Protein AF-A0A1W9LSP0-F1 (afdb_monomer)

Solvent-accessible surface area (backbone atoms only — not comparable to full-atom values): 5440 Å² total; per-residue (Å²): 134,80,91,65,85,81,75,76,62,59,57,63,55,44,37,76,74,60,33,46,64,46,79,45,57,52,80,40,66,66,61,50,50,53,61,68,68,50,89,74,94,52,56,78,41,75,50,57,55,70,63,64,44,70,41,22,62,78,33,46,79,41,42,77,65,56,69,81,53,79,74,53,76,71,50,45,55,52,45,53,50,34,44,72,64,69,50,118

Radius of gyration: 16.75 Å; Cα contacts (8 Å, |Δi|>4): 82; chains: 1; bounding box: 28×34×44 Å

Mean predicted aligned error: 5.34 Å

Sequence (88 aa):
HARGLQISNPAEKLSAFGCEVFEADGHDVEAIRNILAEPQKKTKAIVANTVKGFGCKALCENHYEWHRKSPTDEQICVLVEELNASSI

pLDDT: mean 89.77, std 11.16, range [45.28, 97.81]

Secondary structure (DSSP, 8-state):
---S---S-HHHHHHHTT-EEEEEETT-HHHHHHHHHS--SS-EEEEEE--TTTT-HHHHHTTTGGGTPPPPHHHHHHHHHHHHTT--

Foldseek 3Di:
DDPDDDPDCPQVVVVVVVEPEAEDALPPPVVVVVVVPDDDDGHYDYHHDDQQLPQFPVCRVPVVCVPPDDDDPVRVVNRVVSNVVSPD

Structure (mmCIF, N/CA/C/O backbone):
data_AF-A0A1W9LSP0-F1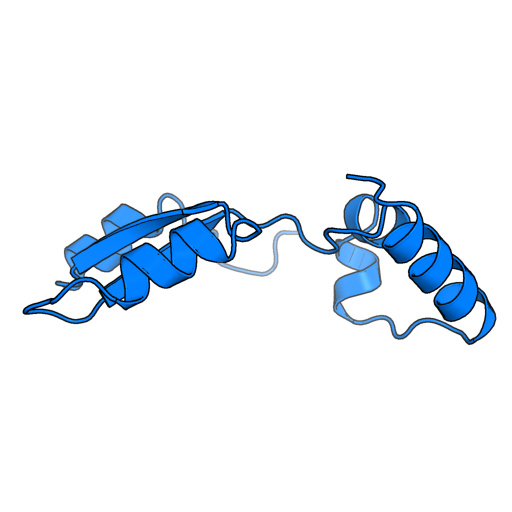
#
_entry.id   AF-A0A1W9LSP0-F1
#
loop_
_atom_site.group_PDB
_atom_site.id
_atom_site.type_symbol
_atom_site.label_atom_id
_atom_site.label_alt_id
_atom_site.label_comp_id
_atom_site.label_asym_id
_atom_site.label_entity_id
_atom_site.label_seq_id
_atom_site.pdbx_PDB_ins_code
_atom_site.Cartn_x
_atom_site.Cartn_y
_atom_site.Cartn_z
_atom_site.occupancy
_atom_site.B_iso_or_equiv
_atom_site.auth_seq_id
_atom_site.auth_comp_id
_atom_site.auth_asym_id
_atom_site.auth_atom_id
_atom_site.pdbx_PDB_model_num
ATOM 1 N N . HIS A 1 1 ? 7.244 20.945 -8.241 1.00 45.28 1 HIS A N 1
ATOM 2 C CA . HIS A 1 1 ? 5.812 21.291 -8.118 1.00 45.28 1 HIS A CA 1
ATOM 3 C C . HIS A 1 1 ? 5.078 20.053 -7.597 1.00 45.28 1 HIS A C 1
ATOM 5 O O . HIS A 1 1 ? 4.743 19.177 -8.384 1.00 45.28 1 HIS A O 1
ATOM 11 N N . ALA A 1 2 ? 4.933 19.895 -6.277 1.00 49.06 2 ALA A N 1
ATOM 12 C CA . ALA A 1 2 ? 4.199 18.756 -5.722 1.00 49.06 2 ALA A CA 1
ATOM 13 C C . ALA A 1 2 ? 2.697 19.021 -5.901 1.00 49.06 2 ALA A C 1
ATOM 15 O O . ALA A 1 2 ? 2.155 19.961 -5.322 1.00 49.06 2 ALA A O 1
ATOM 16 N N . ARG A 1 3 ? 2.037 18.259 -6.779 1.00 57.88 3 ARG A N 1
ATOM 17 C CA . ARG A 1 3 ? 0.579 18.306 -6.926 1.00 57.88 3 ARG A CA 1
ATOM 18 C C . ARG A 1 3 ? -0.031 17.532 -5.755 1.00 57.88 3 ARG A C 1
ATOM 20 O O . ARG A 1 3 ? -0.119 16.314 -5.823 1.00 57.88 3 ARG A O 1
ATOM 27 N N . GLY A 1 4 ? -0.412 18.237 -4.693 1.00 63.56 4 GLY A N 1
ATOM 28 C CA . GLY A 1 4 ? -1.153 17.681 -3.555 1.00 63.56 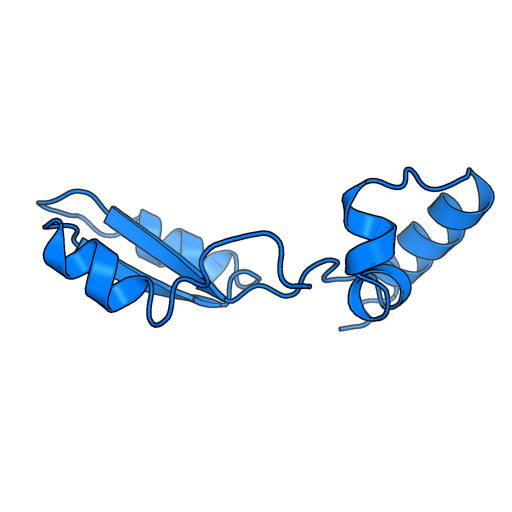4 GLY A CA 1
ATOM 29 C C . GLY A 1 4 ? -0.587 18.088 -2.195 1.00 63.56 4 GLY A C 1
ATOM 30 O O . GLY A 1 4 ? 0.620 18.270 -2.042 1.00 63.56 4 GLY A O 1
ATOM 31 N N . LEU A 1 5 ? -1.472 18.227 -1.204 1.00 72.25 5 LEU A N 1
ATOM 32 C CA . LEU A 1 5 ? -1.089 18.331 0.204 1.00 72.25 5 LEU A CA 1
ATOM 33 C C . LEU A 1 5 ? -0.383 17.035 0.607 1.00 72.25 5 LEU A C 1
ATOM 35 O O . LEU A 1 5 ? -0.998 15.969 0.594 1.00 72.25 5 LEU A O 1
ATOM 39 N N . GLN A 1 6 ? 0.899 17.119 0.965 1.00 79.69 6 GLN A N 1
ATOM 40 C CA . GLN A 1 6 ? 1.580 15.969 1.543 1.00 79.69 6 GLN A CA 1
ATOM 41 C C . GLN A 1 6 ? 0.970 15.661 2.907 1.00 79.69 6 GLN A C 1
ATOM 43 O O . GLN A 1 6 ? 0.943 16.498 3.813 1.00 79.69 6 GLN A O 1
ATOM 48 N N . ILE A 1 7 ? 0.453 14.444 3.045 1.00 84.75 7 ILE A N 1
ATOM 49 C CA . ILE A 1 7 ? 0.002 13.932 4.329 1.00 84.75 7 ILE A CA 1
ATOM 50 C C . ILE A 1 7 ? 1.241 13.439 5.073 1.00 84.75 7 ILE A C 1
ATOM 52 O O . ILE A 1 7 ? 1.670 12.303 4.911 1.00 84.75 7 ILE A O 1
ATOM 56 N N . SER A 1 8 ? 1.829 14.320 5.877 1.00 85.62 8 SER A N 1
ATOM 57 C CA . SER A 1 8 ? 2.814 13.931 6.883 1.00 85.62 8 SER A CA 1
ATOM 58 C C . SER A 1 8 ? 2.116 13.121 7.977 1.00 85.62 8 SER A C 1
ATOM 60 O O . SER A 1 8 ? 1.107 13.585 8.513 1.00 85.62 8 SER A O 1
ATOM 62 N N . ASN A 1 9 ? 2.650 11.941 8.293 1.00 91.25 9 ASN A N 1
ATOM 63 C CA . ASN A 1 9 ? 2.143 11.031 9.322 1.00 91.25 9 ASN A CA 1
ATOM 64 C C . ASN A 1 9 ? 0.640 10.677 9.171 1.00 91.25 9 ASN A C 1
ATOM 66 O O . ASN A 1 9 ? -0.207 11.151 9.935 1.00 91.25 9 ASN A O 1
ATOM 70 N N . PRO A 1 10 ? 0.269 9.874 8.155 1.00 94.31 10 PRO A N 1
ATOM 71 C CA . PRO A 1 10 ? -1.120 9.464 7.943 1.00 94.31 10 PRO A CA 1
ATOM 72 C C . PRO A 1 10 ? -1.700 8.690 9.133 1.00 94.31 10 PRO A C 1
ATOM 74 O O . PRO A 1 10 ? -2.895 8.824 9.399 1.00 94.31 10 PRO A O 1
ATOM 77 N N . ALA A 1 11 ? -0.873 7.937 9.866 1.00 95.88 11 ALA A N 1
ATOM 78 C CA . ALA A 1 11 ? -1.321 7.132 10.992 1.00 95.88 11 ALA A CA 1
ATOM 79 C C . ALA A 1 11 ? -1.883 7.998 12.128 1.00 95.88 11 ALA A C 1
ATOM 81 O O . ALA A 1 11 ? -3.014 7.791 12.572 1.00 95.88 11 ALA A O 1
ATOM 82 N N . GLU A 1 12 ? -1.149 9.041 12.527 1.00 96.31 12 GLU A N 1
ATOM 83 C CA . GLU A 1 12 ? -1.623 10.001 13.529 1.00 96.31 12 GLU A CA 1
ATOM 84 C C . GLU A 1 12 ? -2.903 10.713 13.090 1.00 96.31 12 GLU A C 1
ATOM 86 O O . GLU A 1 12 ? -3.835 10.853 13.883 1.00 96.31 12 GLU A O 1
ATOM 91 N N . LYS A 1 13 ? -2.989 11.130 11.819 1.00 95.50 13 LYS A N 1
ATOM 92 C CA . LYS A 1 13 ? -4.190 11.814 11.321 1.00 95.50 13 LYS A CA 1
ATOM 93 C C . LYS A 1 13 ? -5.418 10.915 11.386 1.00 95.50 13 LYS A C 1
ATOM 95 O O . LYS A 1 13 ? -6.461 11.359 11.849 1.00 95.50 13 LYS A O 1
ATOM 100 N N . LEU A 1 14 ? -5.302 9.662 10.950 1.00 96.50 14 LEU A N 1
ATOM 101 C CA . LEU A 1 14 ? -6.403 8.696 10.983 1.00 96.50 14 LEU A CA 1
ATOM 102 C C . LEU A 1 14 ? -6.810 8.355 12.423 1.00 96.50 14 LEU A C 1
ATOM 104 O O . LEU A 1 14 ? -8.001 8.285 12.726 1.00 96.50 14 LEU A O 1
ATOM 108 N N . SER A 1 15 ? -5.837 8.234 13.327 1.00 96.56 15 SER A N 1
ATOM 109 C CA . SER A 1 15 ? -6.088 8.027 14.757 1.00 96.56 15 SER A CA 1
ATOM 110 C C . SER A 1 15 ? -6.851 9.208 15.369 1.00 96.56 15 SER A C 1
ATOM 112 O O . SER A 1 15 ? -7.833 9.010 16.087 1.00 96.56 15 SER A O 1
ATOM 114 N N . ALA A 1 16 ? -6.499 10.446 15.000 1.00 96.75 16 ALA A N 1
ATOM 115 C CA . ALA A 1 16 ? -7.215 11.651 15.423 1.00 96.75 16 ALA A CA 1
ATOM 116 C C . ALA A 1 16 ? -8.672 11.708 14.916 1.00 96.75 16 ALA A C 1
ATOM 118 O O . ALA A 1 16 ? -9.524 12.298 15.578 1.00 96.75 16 ALA A O 1
ATOM 119 N N . PHE A 1 17 ? -8.985 11.055 13.790 1.00 96.06 17 PHE A N 1
ATOM 120 C CA . PHE A 1 17 ? -10.362 10.862 13.308 1.00 96.06 17 PHE A CA 1
ATOM 121 C C . PHE A 1 17 ? -11.106 9.704 13.999 1.00 96.06 17 PHE A C 1
ATOM 123 O O . PHE A 1 17 ? -12.261 9.430 13.676 1.00 96.06 17 PHE A O 1
ATOM 130 N N . GLY A 1 18 ? -10.4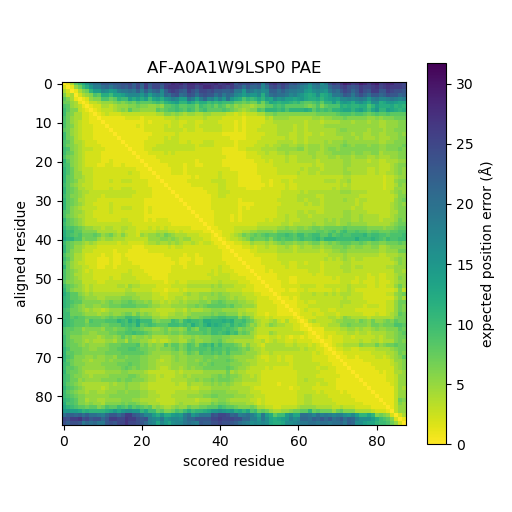78 9.038 14.971 1.00 96.75 18 GLY A N 1
ATOM 131 C CA . GLY A 1 18 ? -11.081 7.967 15.758 1.00 96.75 18 GLY A CA 1
ATOM 132 C C . GLY A 1 18 ? -10.945 6.574 15.144 1.00 96.75 18 GLY A C 1
ATOM 133 O O . GLY A 1 18 ? -11.618 5.655 15.613 1.00 96.75 18 GLY A O 1
ATOM 134 N N . CYS A 1 19 ? -10.099 6.393 14.128 1.00 97.56 19 CYS A N 1
ATOM 135 C CA . CYS A 1 19 ? -9.797 5.071 13.585 1.00 97.56 19 CYS A CA 1
ATOM 136 C C . CYS A 1 19 ? -8.922 4.248 14.542 1.00 97.56 19 CYS A C 1
ATOM 138 O O . CYS A 1 19 ? -8.135 4.783 15.322 1.00 97.56 19 CYS A O 1
ATOM 140 N N . GLU A 1 20 ? -9.039 2.928 14.443 1.00 97.69 20 GLU A N 1
ATOM 141 C CA . GLU A 1 20 ? -8.055 1.986 14.973 1.00 97.69 20 GLU A CA 1
ATOM 142 C C . GLU A 1 20 ? -7.005 1.767 13.879 1.00 97.69 20 GLU A C 1
ATOM 144 O O . GLU A 1 20 ? -7.317 1.230 12.814 1.00 97.69 20 GLU A O 1
ATOM 149 N N . VAL A 1 21 ? -5.800 2.300 14.086 1.00 97.38 21 VAL A N 1
ATOM 150 C CA . VAL A 1 21 ? -4.791 2.432 13.029 1.00 97.38 21 VAL A CA 1
ATOM 151 C C . VAL A 1 21 ? -3.696 1.388 13.183 1.00 97.38 21 VAL A C 1
ATOM 153 O O . VAL A 1 21 ? -3.138 1.227 14.265 1.00 97.38 21 VAL A O 1
ATOM 156 N N . PHE A 1 22 ? -3.360 0.741 12.073 1.00 97.12 22 PHE A N 1
ATOM 157 C CA . PHE A 1 22 ? -2.276 -0.224 11.947 1.00 97.12 22 PHE A CA 1
ATOM 158 C C . PHE A 1 22 ? -1.316 0.242 10.853 1.00 97.12 22 PHE A C 1
ATOM 160 O O . PHE A 1 22 ? -1.748 0.819 9.855 1.00 97.12 22 PHE A O 1
ATOM 167 N N . GLU A 1 23 ? -0.027 -0.034 11.015 1.00 96.94 23 GLU A N 1
ATOM 168 C CA . GLU A 1 23 ? 0.985 0.189 9.981 1.00 96.94 23 GLU A CA 1
ATOM 169 C C . GLU A 1 23 ? 1.574 -1.152 9.557 1.00 96.94 23 GLU A C 1
ATOM 171 O O . GLU A 1 23 ? 1.828 -2.015 10.397 1.00 96.94 23 GLU A O 1
ATOM 176 N N . ALA A 1 24 ? 1.773 -1.336 8.255 1.00 97.12 24 ALA A N 1
ATOM 177 C CA . ALA A 1 24 ? 2.314 -2.571 7.701 1.00 97.12 24 ALA A CA 1
ATOM 178 C C . ALA A 1 24 ? 3.185 -2.291 6.476 1.00 97.12 24 ALA A C 1
ATOM 180 O O . ALA A 1 24 ? 3.065 -1.238 5.838 1.00 97.12 24 ALA A O 1
ATOM 181 N N . ASP A 1 25 ? 4.037 -3.254 6.131 1.00 97.00 25 ASP A N 1
ATOM 182 C CA . ASP A 1 25 ? 4.590 -3.332 4.783 1.00 97.00 25 ASP A CA 1
ATOM 183 C C . ASP A 1 25 ? 3.438 -3.605 3.805 1.00 97.00 25 ASP A C 1
ATOM 185 O O . ASP A 1 25 ? 2.670 -4.552 3.970 1.00 97.00 25 ASP A O 1
ATOM 189 N N . GLY A 1 26 ? 3.282 -2.736 2.807 1.00 96.25 26 GLY A N 1
ATOM 190 C CA . GLY A 1 26 ? 2.228 -2.844 1.808 1.00 96.25 26 GLY A CA 1
ATOM 191 C C . GLY A 1 26 ? 2.403 -4.010 0.836 1.00 96.25 26 GLY A C 1
ATOM 192 O O . GLY A 1 26 ? 1.457 -4.328 0.115 1.00 96.25 26 GLY A O 1
ATOM 193 N N . HIS A 1 27 ? 3.579 -4.639 0.822 1.00 95.31 27 HIS A N 1
ATOM 194 C CA . HIS A 1 27 ? 3.902 -5.781 -0.033 1.00 95.31 27 HIS A CA 1
ATOM 195 C C . HIS A 1 27 ? 3.941 -7.111 0.724 1.00 95.31 27 HIS A C 1
ATOM 197 O O . HIS A 1 27 ? 4.082 -8.164 0.104 1.00 95.31 27 HIS A O 1
ATOM 203 N N . ASP A 1 28 ? 3.746 -7.089 2.045 1.00 96.56 28 ASP A N 1
ATOM 204 C CA . ASP A 1 28 ? 3.561 -8.293 2.852 1.00 96.56 28 ASP A CA 1
ATOM 205 C C . ASP A 1 28 ? 2.067 -8.636 2.961 1.00 96.56 28 ASP A C 1
ATOM 207 O O . ASP A 1 28 ? 1.316 -8.144 3.812 1.00 96.56 28 ASP A O 1
ATOM 211 N N . VAL A 1 29 ? 1.625 -9.517 2.063 1.00 95.94 29 VAL A N 1
ATOM 212 C CA . VAL A 1 29 ? 0.231 -9.972 1.993 1.00 95.94 29 VAL A CA 1
ATOM 213 C C . VAL A 1 29 ? -0.196 -10.705 3.268 1.00 95.94 29 VAL A C 1
ATOM 215 O O . VAL A 1 29 ? -1.357 -10.592 3.670 1.00 95.94 29 VAL A O 1
ATOM 218 N N . GLU A 1 30 ? 0.706 -11.445 3.915 1.00 97.31 30 GLU A N 1
ATOM 219 C CA . GLU A 1 30 ? 0.386 -12.181 5.139 1.00 97.31 30 GLU A CA 1
ATOM 220 C C . GLU A 1 30 ? 0.225 -11.220 6.320 1.00 97.31 30 GLU A C 1
ATOM 222 O O . GLU A 1 30 ? -0.753 -11.331 7.061 1.00 97.31 30 GLU A O 1
ATOM 227 N N . ALA A 1 31 ? 1.107 -10.224 6.459 1.00 96.25 31 ALA A N 1
ATOM 228 C CA . ALA A 1 31 ? 0.975 -9.188 7.483 1.00 96.25 31 ALA A CA 1
ATOM 229 C C . ALA A 1 31 ? -0.356 -8.433 7.356 1.00 96.25 31 ALA A C 1
ATOM 231 O O . ALA A 1 31 ? -1.088 -8.292 8.339 1.00 96.25 31 ALA A O 1
ATOM 232 N N . ILE A 1 32 ? -0.723 -8.018 6.138 1.00 97.31 32 ILE A N 1
ATOM 233 C CA . ILE A 1 32 ? -2.002 -7.342 5.886 1.00 97.31 32 ILE A CA 1
ATOM 234 C C . ILE A 1 32 ? -3.178 -8.274 6.201 1.00 97.31 32 ILE A C 1
ATOM 236 O O . ILE A 1 32 ? -4.144 -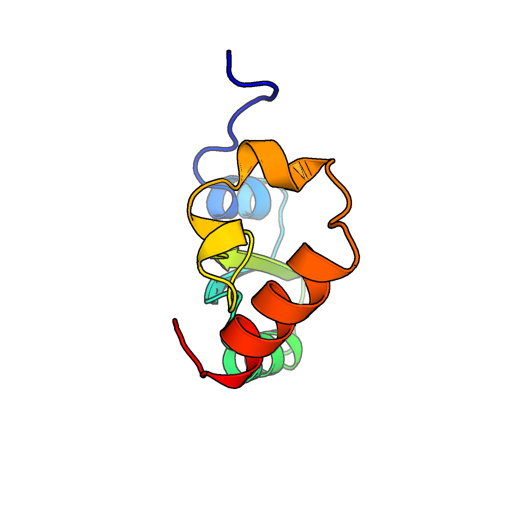7.847 6.837 1.00 97.31 32 ILE A O 1
ATOM 240 N N . ARG A 1 33 ? -3.113 -9.550 5.795 1.00 97.81 33 ARG A N 1
ATOM 241 C CA . ARG A 1 33 ? -4.171 -10.530 6.082 1.00 97.81 33 ARG A CA 1
ATOM 242 C C . ARG A 1 33 ? -4.368 -10.718 7.584 1.00 97.81 33 ARG A C 1
ATOM 244 O O . ARG A 1 33 ? -5.512 -10.736 8.037 1.00 97.81 33 ARG A O 1
ATOM 251 N N . ASN A 1 34 ? -3.278 -10.825 8.338 1.00 97.31 34 ASN A N 1
ATOM 252 C CA . ASN A 1 34 ? -3.319 -10.978 9.788 1.00 97.31 34 ASN A CA 1
ATOM 253 C C . ASN A 1 34 ? -3.994 -9.769 10.438 1.00 97.31 34 ASN A C 1
ATOM 255 O O . ASN A 1 34 ? -4.959 -9.947 11.177 1.00 97.31 34 ASN A O 1
ATOM 259 N N . ILE A 1 35 ? -3.583 -8.550 10.070 1.00 96.75 35 ILE A N 1
ATOM 260 C CA . ILE A 1 35 ? -4.206 -7.316 10.567 1.00 96.75 35 ILE A CA 1
ATOM 261 C C . ILE A 1 35 ? -5.689 -7.283 10.215 1.00 96.75 35 ILE A C 1
ATOM 263 O O . ILE A 1 35 ? -6.509 -6.947 11.062 1.00 96.75 35 ILE A O 1
ATOM 267 N N . LEU A 1 36 ? -6.079 -7.638 8.987 1.00 96.06 36 LEU A N 1
ATOM 268 C CA . LEU A 1 36 ? -7.486 -7.651 8.577 1.00 96.06 36 LEU A CA 1
ATOM 269 C C . LEU A 1 36 ? -8.329 -8.624 9.411 1.00 96.06 36 LEU A C 1
ATOM 271 O O . LEU A 1 36 ? -9.459 -8.273 9.760 1.00 96.06 36 LEU A O 1
ATOM 275 N N . ALA A 1 37 ? -7.775 -9.786 9.763 1.00 96.81 37 ALA A N 1
ATOM 276 C CA . ALA A 1 37 ? -8.446 -10.819 10.546 1.00 96.81 37 ALA A CA 1
ATOM 277 C C . ALA A 1 37 ? -8.641 -10.450 12.027 1.00 96.81 37 ALA A C 1
ATOM 279 O O . ALA A 1 37 ? -9.530 -11.010 12.673 1.00 96.81 37 ALA A O 1
ATOM 280 N N . GLU A 1 38 ? -7.859 -9.513 12.575 1.00 94.38 38 GLU A N 1
ATOM 281 C CA . GLU A 1 38 ? -8.007 -9.118 13.978 1.00 94.38 38 GLU A CA 1
ATOM 282 C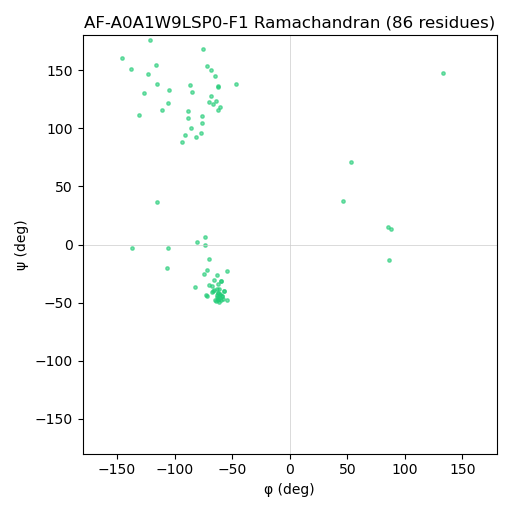 C . GLU A 1 38 ? -9.391 -8.500 14.255 1.00 94.38 38 GLU A C 1
ATOM 284 O O . GLU A 1 38 ? -9.885 -7.672 13.479 1.00 94.38 38 GLU A O 1
ATOM 289 N N . PRO A 1 39 ? -10.058 -8.859 15.361 1.00 93.94 39 PRO A N 1
ATOM 290 C CA . PRO A 1 39 ? -11.296 -8.201 15.749 1.00 93.94 39 PRO A CA 1
ATOM 291 C C . PRO A 1 39 ? -11.027 -6.730 16.087 1.00 93.94 39 PRO A C 1
ATOM 293 O O . PRO A 1 39 ? -10.001 -6.388 16.661 1.00 93.94 39 PRO A O 1
ATOM 296 N N . GLN A 1 40 ? -11.978 -5.859 15.765 1.00 92.38 40 GLN A N 1
ATOM 297 C CA . GLN A 1 40 ? -11.857 -4.411 15.945 1.00 92.38 40 GLN A CA 1
ATOM 298 C C . GLN A 1 40 ? -13.161 -3.832 16.484 1.00 92.38 40 GLN A C 1
ATOM 300 O O . GLN A 1 40 ? -14.242 -4.368 16.224 1.00 92.38 40 GLN A O 1
ATOM 305 N N . LYS A 1 41 ? -13.067 -2.730 17.232 1.00 93.00 41 LYS A N 1
ATOM 306 C CA . LYS A 1 41 ? -14.244 -2.037 17.797 1.00 93.00 41 LYS A CA 1
ATOM 307 C C . LYS A 1 41 ? -14.558 -0.723 17.091 1.00 93.00 41 LYS A C 1
ATOM 309 O O . LYS A 1 41 ? -15.673 -0.219 17.211 1.00 93.00 41 LYS A O 1
ATOM 314 N N . LYS A 1 42 ? -13.574 -0.157 16.396 1.00 95.19 42 LYS A N 1
ATOM 315 C CA . LYS A 1 42 ? -13.685 1.079 15.617 1.00 95.19 42 LYS A CA 1
ATOM 316 C C . LYS A 1 42 ? -13.333 0.785 14.161 1.00 95.19 42 LYS A C 1
ATOM 318 O O . LYS A 1 42 ? -12.951 -0.330 13.824 1.00 95.19 42 LYS A O 1
ATOM 323 N N . THR A 1 43 ? -13.464 1.784 13.296 1.00 96.62 43 THR A N 1
ATOM 324 C CA . THR A 1 43 ? -13.043 1.677 11.896 1.00 96.62 43 THR A CA 1
ATOM 325 C C . THR A 1 43 ? -11.545 1.384 11.808 1.00 96.62 43 THR A C 1
ATOM 327 O O . THR A 1 43 ? -10.749 2.229 12.223 1.00 96.62 43 THR A O 1
ATOM 330 N N . LYS A 1 44 ? -11.160 0.238 11.229 1.00 96.88 44 LYS A N 1
ATOM 331 C CA . LYS A 1 44 ? -9.766 -0.039 10.857 1.00 96.88 44 LYS A CA 1
ATOM 332 C C . LYS A 1 44 ? -9.284 0.950 9.827 1.00 96.88 44 LYS A C 1
ATOM 334 O O . LYS A 1 44 ? -9.936 1.144 8.801 1.00 96.88 44 LYS A O 1
ATOM 339 N N . ALA A 1 45 ? -8.077 1.441 10.035 1.00 97.25 45 ALA A N 1
ATOM 340 C CA . ALA A 1 45 ? -7.279 2.007 8.970 1.00 97.25 45 ALA A CA 1
ATOM 341 C C . ALA A 1 45 ? -5.915 1.319 8.949 1.00 97.25 45 ALA A C 1
ATOM 343 O O . ALA A 1 45 ? -5.266 1.196 9.982 1.00 97.25 45 ALA A O 1
ATOM 344 N N . ILE A 1 46 ? -5.485 0.869 7.773 1.00 97.56 46 ILE A N 1
ATOM 345 C CA . ILE A 1 46 ? -4.160 0.280 7.578 1.00 97.56 46 ILE A CA 1
ATOM 346 C C . ILE A 1 46 ? -3.358 1.255 6.721 1.00 97.56 46 ILE A C 1
ATOM 348 O O . ILE A 1 46 ? -3.716 1.523 5.574 1.00 97.56 46 ILE A O 1
ATOM 352 N N . VAL A 1 47 ? -2.288 1.803 7.284 1.00 97.00 47 VAL A N 1
ATOM 353 C CA . VAL A 1 47 ? -1.293 2.581 6.549 1.00 97.00 47 VAL A CA 1
ATOM 354 C C . VAL A 1 47 ? -0.284 1.594 5.971 1.00 97.00 47 VAL A C 1
ATOM 356 O O . VAL A 1 47 ? 0.584 1.077 6.671 1.00 97.00 47 VAL A O 1
ATOM 359 N N . ALA A 1 48 ? -0.446 1.299 4.684 1.00 97.00 48 ALA A N 1
ATOM 360 C CA . ALA A 1 48 ? 0.413 0.384 3.947 1.00 97.00 48 ALA A CA 1
ATOM 361 C C . ALA A 1 48 ? 1.606 1.135 3.340 1.00 97.00 48 ALA A C 1
ATOM 363 O O . ALA A 1 48 ? 1.442 1.977 2.448 1.00 97.00 48 ALA A O 1
ATOM 364 N N . ASN A 1 49 ? 2.812 0.813 3.804 1.00 95.31 49 ASN A N 1
ATOM 365 C CA . ASN A 1 49 ? 4.050 1.361 3.266 1.00 95.31 49 ASN A CA 1
ATOM 366 C C . ASN A 1 49 ? 4.362 0.680 1.933 1.00 95.31 49 ASN A C 1
ATOM 368 O O . ASN A 1 49 ? 4.757 -0.478 1.901 1.00 95.31 49 ASN A O 1
ATOM 372 N N . THR A 1 50 ? 4.140 1.387 0.825 1.00 93.81 50 THR A N 1
ATOM 373 C CA . THR A 1 50 ? 4.267 0.824 -0.525 1.00 93.81 50 THR A CA 1
ATOM 374 C C . THR A 1 50 ? 5.375 1.494 -1.324 1.00 93.81 50 THR A C 1
ATOM 376 O O . THR A 1 50 ? 5.714 2.663 -1.139 1.00 93.81 50 THR A O 1
ATOM 379 N N . VAL A 1 51 ? 5.893 0.737 -2.284 1.00 92.38 51 VAL A N 1
ATOM 380 C CA . VAL A 1 51 ? 6.775 1.208 -3.351 1.00 92.38 51 VAL A CA 1
ATOM 381 C C . VAL A 1 51 ? 5.939 1.241 -4.619 1.00 92.38 51 VAL A C 1
ATOM 383 O O . VAL A 1 51 ? 5.356 0.236 -5.028 1.00 92.38 51 VAL A O 1
ATOM 386 N N . LYS A 1 52 ? 5.829 2.412 -5.240 1.00 90.69 52 LYS A N 1
ATOM 387 C CA . LYS A 1 52 ? 5.060 2.554 -6.473 1.00 90.69 52 LYS A CA 1
ATOM 388 C C . LYS A 1 52 ? 5.791 1.852 -7.614 1.00 90.69 52 LYS A C 1
ATOM 390 O O . LYS A 1 52 ? 6.921 2.216 -7.911 1.00 90.69 52 LYS A O 1
ATOM 395 N N . GLY A 1 53 ? 5.120 0.902 -8.263 1.00 91.19 53 GLY A N 1
ATOM 396 C CA . GLY A 1 53 ? 5.740 0.075 -9.299 1.00 91.19 53 GLY A CA 1
ATOM 397 C C . GLY A 1 53 ? 6.490 -1.147 -8.767 1.00 91.19 53 GLY A C 1
ATOM 398 O O . GLY A 1 53 ? 7.276 -1.721 -9.508 1.00 91.19 53 GLY A O 1
ATOM 399 N N . PHE A 1 54 ? 6.266 -1.532 -7.504 1.00 91.38 54 PHE A N 1
ATOM 400 C CA . PHE A 1 54 ? 6.890 -2.705 -6.889 1.00 91.38 54 PHE A CA 1
ATOM 401 C C . PHE A 1 54 ? 6.827 -3.951 -7.782 1.00 91.38 54 PHE A C 1
ATOM 403 O O . PHE A 1 54 ? 5.805 -4.213 -8.416 1.00 91.38 54 PHE A O 1
ATOM 410 N N . GLY A 1 55 ? 7.936 -4.690 -7.828 1.00 89.75 55 GLY A N 1
ATOM 411 C CA . GLY A 1 55 ? 8.136 -5.834 -8.718 1.00 89.75 55 GLY A CA 1
ATOM 412 C C . GLY A 1 55 ? 8.658 -5.481 -10.116 1.00 89.75 55 GLY A C 1
ATOM 413 O O . GLY A 1 55 ? 9.122 -6.372 -10.816 1.00 89.75 55 GLY A O 1
ATOM 414 N N . CYS A 1 56 ? 8.646 -4.208 -10.528 1.00 91.44 56 CYS A N 1
ATOM 415 C CA . CYS A 1 56 ? 9.228 -3.777 -11.802 1.00 91.44 56 CYS A CA 1
ATOM 416 C C . CYS A 1 56 ? 10.143 -2.568 -11.591 1.00 91.44 56 CYS A C 1
ATOM 418 O O . CYS A 1 56 ? 9.693 -1.451 -11.308 1.00 91.44 56 CYS A O 1
ATOM 420 N N . LYS A 1 57 ? 11.449 -2.766 -11.766 1.00 88.56 57 LYS A N 1
ATOM 421 C CA . LYS A 1 57 ? 12.454 -1.715 -11.58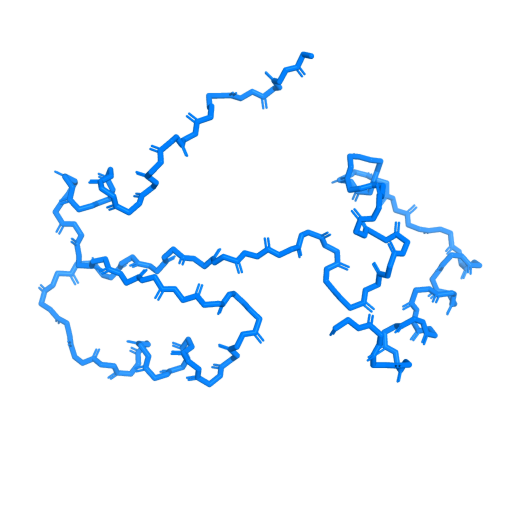3 1.00 88.56 57 LYS A CA 1
ATOM 422 C C . LYS A 1 57 ? 12.178 -0.501 -12.475 1.00 88.56 57 LYS A 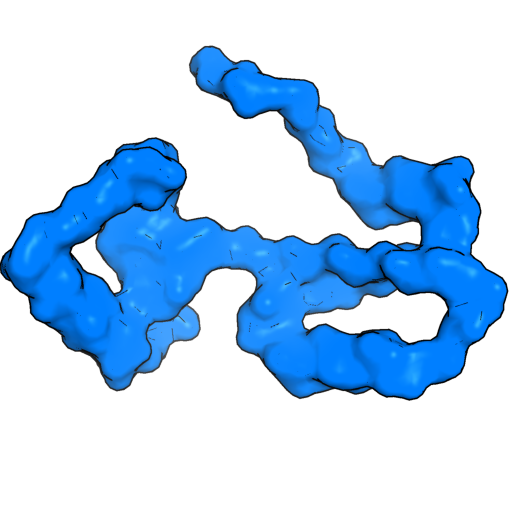C 1
ATOM 424 O O . LYS A 1 57 ? 12.258 0.633 -11.991 1.00 88.56 57 LYS A O 1
ATOM 429 N N . ALA A 1 58 ? 11.756 -0.725 -13.721 1.00 86.12 58 ALA A N 1
ATOM 430 C CA . ALA A 1 58 ? 11.421 0.345 -14.657 1.00 86.12 58 ALA A CA 1
ATOM 431 C C . ALA A 1 58 ? 10.285 1.260 -14.152 1.00 86.12 58 ALA A C 1
ATOM 433 O O . ALA A 1 58 ? 10.283 2.463 -14.443 1.00 86.12 58 ALA A O 1
ATOM 434 N N . LEU A 1 59 ? 9.340 0.720 -13.368 1.00 89.31 59 LEU A N 1
ATOM 435 C CA . LEU A 1 59 ? 8.229 1.479 -12.781 1.00 89.31 59 LEU A CA 1
ATOM 436 C C . LEU A 1 59 ? 8.638 2.218 -11.502 1.00 89.31 59 LEU A C 1
ATOM 438 O O . LEU A 1 59 ? 8.180 3.342 -11.279 1.00 89.31 59 LEU A O 1
ATOM 442 N N . CYS A 1 60 ? 9.510 1.614 -10.691 1.00 88.25 60 CYS A N 1
ATOM 443 C CA . CYS A 1 60 ? 10.018 2.202 -9.451 1.00 88.25 60 CYS A CA 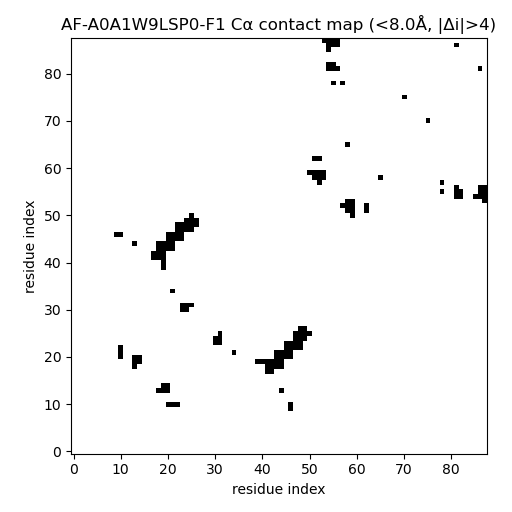1
ATOM 444 C C . CYS A 1 60 ? 10.857 3.464 -9.706 1.00 88.25 60 CYS A C 1
ATOM 446 O O . CYS A 1 60 ? 10.638 4.509 -9.082 1.00 88.25 60 CYS A O 1
ATOM 448 N N . GLU A 1 61 ? 11.797 3.396 -10.653 1.00 86.44 61 GLU A N 1
ATOM 449 C CA . GLU A 1 61 ? 12.749 4.482 -10.921 1.00 86.44 61 GLU A CA 1
ATOM 450 C C . GLU A 1 61 ? 12.075 5.706 -11.565 1.00 86.44 61 GLU A C 1
ATOM 452 O O . GLU A 1 61 ? 12.404 6.844 -11.232 1.00 86.44 61 GLU A O 1
ATOM 457 N N . ASN A 1 62 ? 11.062 5.493 -12.414 1.00 83.94 62 ASN A N 1
ATOM 458 C CA . ASN A 1 62 ? 10.368 6.553 -13.158 1.00 83.94 62 ASN A CA 1
ATOM 459 C C . ASN A 1 62 ? 8.890 6.703 -12.763 1.00 83.94 62 ASN A C 1
ATOM 461 O O . ASN A 1 62 ? 8.022 6.999 -13.587 1.00 83.94 62 ASN A O 1
ATOM 465 N N . HIS A 1 63 ? 8.584 6.531 -11.478 1.00 79.94 63 HIS A N 1
ATOM 466 C CA . HIS A 1 63 ? 7.218 6.468 -10.946 1.00 79.94 63 HIS A CA 1
ATOM 467 C C . HIS A 1 63 ? 6.305 7.668 -11.288 1.00 79.94 63 HIS A C 1
ATOM 469 O O . HIS A 1 63 ? 5.074 7.539 -11.248 1.00 79.94 63 HIS A O 1
ATOM 475 N N . TYR A 1 64 ? 6.857 8.846 -11.602 1.00 82.94 64 TYR A N 1
ATOM 476 C CA . TYR A 1 64 ? 6.076 9.993 -12.085 1.00 82.94 64 TYR A CA 1
ATOM 477 C C . TYR A 1 64 ? 5.574 9.796 -13.517 1.00 82.94 64 TYR A C 1
ATOM 479 O O . TYR A 1 64 ? 4.404 10.075 -13.784 1.00 82.94 64 TYR A O 1
ATOM 487 N N . GLU A 1 65 ? 6.429 9.297 -14.412 1.00 85.75 65 GLU A N 1
ATOM 488 C CA . GLU A 1 65 ? 6.082 9.026 -15.810 1.00 85.75 65 GLU A CA 1
ATOM 489 C C . GLU A 1 65 ? 4.983 7.957 -15.880 1.00 85.75 65 GLU A C 1
ATOM 491 O O . GLU A 1 65 ? 3.928 8.154 -16.487 1.00 85.75 65 GLU A O 1
ATOM 496 N N . TRP A 1 66 ? 5.179 6.872 -15.135 1.00 88.31 66 TRP A N 1
ATOM 497 C CA . TRP A 1 66 ? 4.273 5.727 -15.089 1.00 88.31 66 TRP A CA 1
ATOM 498 C C . TRP A 1 66 ? 2.976 5.972 -14.317 1.00 88.31 66 TRP A C 1
ATOM 500 O O . TRP A 1 66 ? 2.121 5.098 -14.241 1.00 88.31 66 TRP A O 1
ATOM 510 N N . HIS A 1 67 ? 2.767 7.166 -13.753 1.00 86.69 67 HIS A N 1
ATOM 511 C CA . HIS A 1 67 ? 1.513 7.463 -13.062 1.00 86.69 67 HIS A CA 1
ATOM 512 C C . HIS A 1 67 ? 0.297 7.493 -13.998 1.00 86.69 67 HIS A C 1
ATOM 514 O O . HIS A 1 67 ? -0.818 7.244 -13.547 1.00 86.69 67 HIS A O 1
ATOM 520 N N . ARG A 1 68 ? 0.500 7.875 -15.265 1.00 87.19 68 ARG A N 1
ATOM 521 C CA . ARG A 1 68 ? -0.577 8.056 -16.258 1.00 87.19 68 ARG A CA 1
ATOM 522 C C . ARG A 1 68 ? -0.242 7.489 -17.636 1.00 87.19 68 ARG A C 1
ATOM 524 O O . ARG A 1 68 ? -1.068 7.577 -18.539 1.00 87.19 68 ARG A O 1
ATOM 531 N N . LYS A 1 69 ? 0.971 6.969 -17.816 1.00 89.25 69 LYS A N 1
ATOM 532 C CA . LYS A 1 69 ? 1.432 6.375 -19.068 1.00 89.25 69 LYS A CA 1
ATOM 533 C C . LYS A 1 69 ? 0.986 4.918 -19.125 1.00 89.25 69 LYS A C 1
ATOM 535 O O . LYS A 1 69 ? 1.180 4.181 -18.165 1.00 89.25 69 LYS A O 1
ATOM 540 N N . SER A 1 70 ? 0.397 4.525 -20.250 1.00 92.31 70 SER A N 1
ATOM 541 C CA . SER A 1 70 ? 0.194 3.111 -20.574 1.00 92.31 70 SER A CA 1
ATOM 542 C C . SER A 1 70 ? 1.451 2.581 -21.272 1.00 92.31 70 SER A C 1
ATOM 544 O O . SER A 1 70 ? 2.005 3.310 -22.100 1.00 92.31 70 SER A O 1
ATOM 546 N N . PRO A 1 71 ? 1.930 1.374 -20.935 1.00 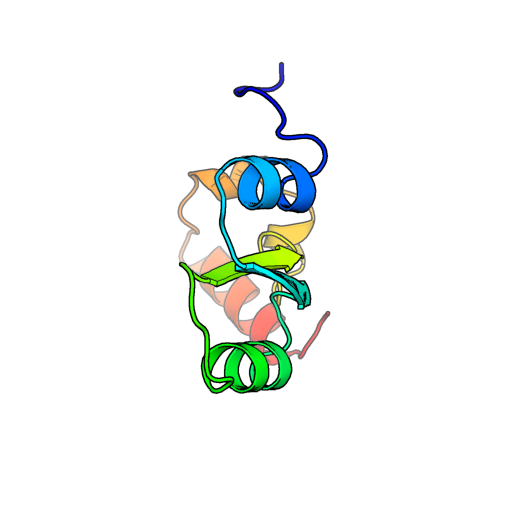92.25 71 PRO A N 1
ATOM 547 C CA . PRO A 1 71 ? 3.075 0.778 -21.612 1.00 92.25 71 PRO A CA 1
ATOM 548 C C . PRO A 1 71 ? 2.729 0.409 -23.064 1.00 92.25 71 PRO A C 1
ATOM 550 O O . PRO A 1 71 ? 1.576 0.103 -23.368 1.00 92.25 71 PRO A O 1
ATOM 553 N N . THR A 1 72 ? 3.721 0.446 -23.955 1.00 95.81 72 THR A N 1
ATOM 554 C CA . THR A 1 72 ? 3.632 -0.177 -25.290 1.00 95.81 72 THR A CA 1
ATOM 555 C C . THR A 1 72 ? 3.765 -1.697 -25.187 1.00 95.81 72 THR A C 1
ATOM 557 O O . THR A 1 72 ? 4.180 -2.204 -24.143 1.00 95.81 72 THR A O 1
ATOM 560 N N . ASP A 1 73 ? 3.477 -2.429 -26.264 1.00 96.44 73 ASP A N 1
ATOM 561 C CA . ASP A 1 73 ? 3.610 -3.892 -26.289 1.00 96.44 73 ASP A CA 1
ATOM 562 C C . ASP A 1 73 ? 5.037 -4.347 -25.935 1.00 96.44 73 ASP A C 1
ATOM 564 O O . ASP A 1 73 ? 5.222 -5.275 -25.148 1.00 96.44 73 ASP A O 1
ATOM 568 N N . GLU A 1 74 ? 6.064 -3.638 -26.416 1.00 94.88 74 GLU A N 1
ATOM 569 C CA . GLU A 1 74 ? 7.459 -3.935 -26.072 1.00 94.88 74 GLU A CA 1
ATOM 570 C C . GLU A 1 74 ? 7.757 -3.662 -24.593 1.00 94.88 74 GLU A C 1
ATOM 572 O O . GLU A 1 74 ? 8.464 -4.431 -23.944 1.00 94.88 74 GLU A O 1
ATOM 577 N N . GLN A 1 75 ? 7.207 -2.576 -24.040 1.00 94.19 75 GLN A N 1
ATOM 578 C CA . GLN A 1 75 ? 7.374 -2.240 -22.625 1.00 94.19 75 GLN A CA 1
ATOM 579 C C . GLN A 1 75 ? 6.662 -3.253 -21.728 1.00 94.19 75 GLN A C 1
ATOM 581 O O . GLN A 1 75 ? 7.191 -3.589 -20.675 1.00 94.19 75 GLN A O 1
ATOM 586 N N . ILE A 1 76 ? 5.503 -3.775 -22.140 1.00 94.31 76 ILE A N 1
ATOM 587 C CA . ILE A 1 76 ? 4.804 -4.840 -21.411 1.00 94.31 76 ILE A CA 1
ATOM 588 C C . ILE A 1 76 ? 5.691 -6.078 -21.300 1.00 94.31 76 ILE A C 1
ATOM 590 O O . ILE A 1 76 ? 5.828 -6.604 -20.198 1.00 94.31 76 ILE A O 1
ATOM 594 N N . CYS A 1 77 ? 6.315 -6.519 -22.398 1.00 93.81 77 CYS A N 1
ATOM 595 C CA . CYS A 1 77 ? 7.220 -7.671 -22.373 1.00 93.81 77 CYS A CA 1
ATOM 596 C C . CYS A 1 77 ? 8.323 -7.495 -21.321 1.00 93.81 77 CYS A C 1
ATOM 598 O O . CYS A 1 77 ? 8.501 -8.371 -20.478 1.00 93.81 77 CYS A O 1
ATOM 600 N N . VAL A 1 78 ? 8.977 -6.329 -21.299 1.00 92.00 78 VAL A N 1
ATOM 601 C CA . VAL A 1 78 ? 10.028 -6.018 -20.316 1.00 92.00 78 VAL A CA 1
ATOM 602 C C . VAL A 1 78 ? 9.482 -6.011 -18.886 1.00 92.00 78 VAL A C 1
ATOM 604 O O . VAL A 1 78 ? 10.081 -6.602 -17.996 1.00 92.00 78 VAL A O 1
ATOM 607 N N . LEU A 1 79 ? 8.331 -5.378 -18.645 1.00 92.69 79 LEU A N 1
ATOM 608 C CA . LEU A 1 79 ? 7.733 -5.312 -17.306 1.00 92.69 79 LEU A CA 1
ATOM 609 C C . LEU A 1 79 ? 7.346 -6.698 -16.774 1.00 92.69 79 LEU A C 1
ATOM 611 O O . LEU A 1 79 ? 7.523 -6.978 -15.590 1.00 92.69 79 LEU A O 1
ATOM 615 N N . VAL A 1 80 ? 6.841 -7.576 -17.643 1.00 92.88 80 VAL A N 1
ATOM 616 C CA . VAL A 1 80 ? 6.523 -8.965 -17.285 1.00 92.88 80 VAL A CA 1
ATOM 617 C C . VAL A 1 80 ? 7.796 -9.760 -16.990 1.00 92.88 80 VAL A C 1
ATOM 619 O O . VAL A 1 80 ? 7.815 -10.541 -16.039 1.00 92.88 80 VAL A O 1
ATOM 622 N N . GLU A 1 81 ? 8.864 -9.567 -17.765 1.00 92.44 81 GLU A N 1
ATOM 623 C CA . GLU A 1 81 ? 10.167 -10.178 -17.482 1.00 92.44 81 GLU A CA 1
ATOM 624 C C . GLU A 1 81 ? 10.723 -9.718 -16.128 1.00 92.44 81 GLU A C 1
ATOM 626 O O . GLU A 1 81 ? 11.113 -10.561 -15.320 1.00 92.44 81 GLU A O 1
ATOM 631 N N . GLU A 1 82 ? 10.692 -8.412 -15.841 1.00 91.19 82 GLU A N 1
ATOM 632 C CA . GLU A 1 82 ? 11.123 -7.855 -14.551 1.00 91.19 82 GLU A CA 1
ATOM 633 C C . GLU A 1 82 ? 10.324 -8.442 -13.378 1.00 91.19 82 GLU A C 1
ATOM 635 O O . GLU A 1 82 ? 10.918 -8.856 -12.380 1.00 91.19 82 GLU A O 1
ATOM 640 N N . LEU A 1 83 ? 8.998 -8.546 -13.524 1.00 90.75 83 LEU A N 1
ATOM 641 C CA . LEU A 1 83 ? 8.112 -9.105 -12.501 1.00 90.75 83 LEU A CA 1
ATOM 642 C C . LEU A 1 83 ? 8.425 -10.578 -12.205 1.00 90.75 83 LEU A C 1
ATOM 644 O O . LEU A 1 83 ? 8.441 -10.996 -11.049 1.00 90.75 83 LEU A O 1
ATOM 648 N N . ASN A 1 84 ? 8.686 -11.369 -13.248 1.00 89.31 84 ASN A N 1
ATOM 649 C CA . ASN A 1 84 ? 8.997 -12.792 -13.110 1.00 89.31 84 ASN A CA 1
ATOM 650 C C . ASN A 1 84 ? 10.412 -13.043 -12.575 1.00 89.31 84 ASN A C 1
ATOM 652 O O . ASN A 1 84 ? 10.665 -14.089 -11.979 1.00 89.31 84 ASN A O 1
ATOM 656 N N . ALA A 1 85 ? 11.338 -12.104 -12.771 1.00 83.62 85 ALA A N 1
ATOM 657 C CA . ALA A 1 85 ? 12.717 -12.215 -12.306 1.00 83.62 85 ALA A CA 1
ATOM 658 C C . ALA A 1 85 ? 12.877 -12.030 -10.781 1.00 83.62 85 ALA A C 1
ATOM 660 O O . ALA A 1 85 ? 14.012 -11.971 -10.304 1.00 83.62 85 ALA A O 1
ATOM 661 N N . SER A 1 86 ? 11.778 -11.916 -10.016 1.00 63.44 86 SER A N 1
ATOM 662 C CA . SER A 1 86 ? 11.757 -11.651 -8.564 1.00 63.44 86 SER A CA 1
ATOM 663 C C . SER A 1 86 ? 12.708 -10.524 -8.153 1.00 63.44 86 SER A C 1
ATOM 665 O O . SER A 1 86 ? 13.403 -10.604 -7.141 1.00 63.44 86 SER A O 1
ATOM 667 N N . SER A 1 87 ? 12.808 -9.492 -8.989 1.00 54.69 87 SER A N 1
ATOM 668 C CA . SER A 1 87 ? 13.726 -8.387 -8.755 1.00 54.69 87 SER A CA 1
ATOM 669 C C . SER A 1 87 ? 12.991 -7.276 -8.015 1.00 54.69 87 SER A C 1
ATOM 671 O O . SER A 1 87 ? 12.418 -6.402 -8.659 1.00 54.69 87 SER A O 1
ATOM 673 N N . ILE A 1 88 ? 12.997 -7.374 -6.677 1.00 58.69 88 ILE A N 1
ATOM 674 C CA . ILE A 1 88 ? 12.944 -6.344 -5.607 1.00 58.69 88 ILE A CA 1
ATOM 675 C C . ILE A 1 88 ? 12.443 -7.013 -4.322 1.00 58.69 88 ILE A C 1
ATOM 677 O O . ILE A 1 88 ? 11.403 -7.703 -4.381 1.00 58.69 88 ILE A O 1
#

Nearest PDB structures (foldseek):
  6rjb-assembly1_B  TM=9.045E-01  e=8.187E-02  Homo sapiens
  3ooy-assembly1_A  TM=7.844E-01  e=3.624E-02  Homo sapiens
  6ha3-assembly1_A  TM=8.966E-01  e=2.119E-01  Homo sapiens
  8po8-assembly1_B  TM=4.994E-01  e=4.502E+00  Escherichia coli K-12
  8po7-assembly1_B  TM=4.989E-01  e=6.322E+00  Escherichia coli K-12